Protein AF-A0A7C3WGI3-F1 (afdb_monomer_lite)

Foldseek 3Di:
DVVVVVVVVVVVVVVPPDQAQKDDPPDDSVRSVVQLVVQLVVQCVVDVDPPDCPSSVVSSQVSSVVVVIDGNDDD

Sequence (75 aa):
MIRTVLLIACLGLLGACASPPYGKPGTSKQEAAADYQDCYSKASLDHYTPGNNTEVDAGTADCMKQRGYSSTMRF

Secondary structure (DSSP, 8-state):
-HHHHHHHHHHHHGGGS---SEE-TT--HHHHHHHHHHHHHHHHHHT--TT--HHHHHHHHHHHHHTT-EES---

pLDDT: mean 75.55, std 14.94, range [44.31, 92.69]

Structure (mmCIF, N/CA/C/O backbone):
data_AF-A0A7C3WGI3-F1
#
_entry.id   AF-A0A7C3WGI3-F1
#
loop_
_atom_site.group_PDB
_atom_site.id
_atom_site.type_symbol
_atom_site.label_atom_id
_atom_site.label_alt_id
_atom_site.label_comp_id
_atom_site.label_asym_id
_atom_site.label_entity_id
_atom_site.label_seq_id
_atom_site.pdbx_PDB_ins_code
_atom_site.Cartn_x
_atom_site.Cartn_y
_atom_site.Cartn_z
_atom_site.occupancy
_atom_site.B_iso_or_equiv
_atom_site.auth_seq_id
_atom_site.auth_comp_id
_atom_site.auth_asym_id
_atom_site.auth_atom_id
_atom_site.pdbx_PDB_model_num
ATOM 1 N N . MET A 1 1 ? 6.336 29.261 24.263 1.00 52.59 1 MET A N 1
ATOM 2 C CA . MET A 1 1 ? 4.992 28.737 23.922 1.00 52.59 1 MET A CA 1
ATOM 3 C C . MET A 1 1 ? 4.784 28.559 22.414 1.00 52.59 1 MET A C 1
ATOM 5 O O . MET A 1 1 ? 4.295 27.513 22.025 1.00 52.59 1 MET A O 1
ATOM 9 N N . ILE A 1 2 ? 5.229 29.486 21.551 1.00 60.41 2 ILE A N 1
ATOM 10 C CA . ILE A 1 2 ? 5.138 29.353 20.073 1.00 60.41 2 ILE A CA 1
ATOM 11 C C . ILE A 1 2 ? 5.832 28.090 19.518 1.00 60.41 2 ILE A C 1
ATOM 13 O O . ILE A 1 2 ? 5.291 27.413 18.648 1.00 60.41 2 ILE A O 1
ATOM 17 N N . ARG A 1 3 ? 7.004 27.725 20.059 1.00 59.88 3 ARG A N 1
ATOM 18 C CA . ARG A 1 3 ? 7.765 26.531 19.637 1.00 59.88 3 ARG A CA 1
ATOM 19 C C . ARG A 1 3 ? 7.003 25.213 19.818 1.00 59.88 3 ARG A C 1
ATOM 21 O O . ARG A 1 3 ? 7.127 24.327 18.983 1.00 59.88 3 ARG A O 1
ATOM 28 N N . THR A 1 4 ? 6.212 25.087 20.882 1.00 62.00 4 THR A N 1
ATOM 29 C CA . THR A 1 4 ? 5.457 23.862 21.178 1.00 62.00 4 THR A CA 1
ATOM 30 C C . THR A 1 4 ? 4.244 23.706 20.260 1.00 62.00 4 THR A C 1
ATOM 32 O O . THR A 1 4 ? 3.921 22.594 19.861 1.00 62.00 4 THR A O 1
ATOM 35 N N . VAL A 1 5 ? 3.623 24.817 19.853 1.00 62.66 5 VAL A N 1
ATOM 36 C CA . VAL A 1 5 ? 2.498 24.823 18.900 1.00 62.66 5 VAL A CA 1
ATOM 37 C C . VAL A 1 5 ? 2.957 24.426 17.490 1.00 62.66 5 VAL A C 1
ATOM 39 O O . VAL A 1 5 ? 2.278 23.651 16.824 1.00 62.66 5 VAL A O 1
ATOM 42 N N . LEU A 1 6 ? 4.143 24.878 17.063 1.00 59.94 6 LEU A N 1
ATOM 43 C CA . LEU A 1 6 ? 4.751 24.492 15.780 1.00 59.94 6 LEU A CA 1
ATOM 44 C C . LEU A 1 6 ? 5.047 22.987 15.685 1.00 59.94 6 LEU A C 1
ATOM 46 O O . LEU A 1 6 ? 4.818 22.384 14.641 1.00 59.94 6 LEU A O 1
ATOM 50 N N . LEU A 1 7 ? 5.507 22.368 16.777 1.00 60.53 7 LEU A N 1
ATOM 51 C CA . LEU A 1 7 ? 5.773 20.927 16.815 1.00 60.53 7 LEU A CA 1
ATOM 52 C C . LEU A 1 7 ? 4.488 20.101 16.662 1.00 60.53 7 LEU A C 1
ATOM 54 O O . LEU A 1 7 ? 4.467 19.149 15.887 1.00 60.53 7 LEU A O 1
ATOM 58 N N . ILE A 1 8 ? 3.404 20.499 17.335 1.00 61.22 8 ILE A N 1
ATOM 59 C CA . ILE A 1 8 ? 2.102 19.815 17.252 1.00 61.22 8 ILE A CA 1
ATOM 60 C C . ILE A 1 8 ? 1.477 19.990 15.856 1.00 61.22 8 ILE A C 1
ATOM 62 O O . ILE A 1 8 ? 0.903 19.046 15.316 1.00 61.22 8 ILE A O 1
ATOM 66 N N . ALA A 1 9 ? 1.646 21.160 15.233 1.00 59.16 9 ALA A N 1
ATOM 67 C CA . ALA A 1 9 ? 1.197 21.401 13.862 1.00 59.16 9 ALA A CA 1
ATOM 68 C C . ALA A 1 9 ? 1.960 20.539 12.835 1.00 59.16 9 ALA A C 1
ATOM 70 O O . ALA A 1 9 ? 1.335 19.955 11.950 1.00 59.16 9 ALA A O 1
ATOM 71 N N . CYS A 1 10 ? 3.282 20.380 12.981 1.00 56.28 10 CYS A N 1
ATOM 72 C CA . CYS A 1 10 ? 4.077 19.495 12.117 1.00 56.28 10 CYS A CA 1
ATOM 73 C C . CYS A 1 10 ? 3.681 18.015 12.246 1.00 56.28 10 CYS A C 1
ATOM 75 O O . CYS A 1 10 ? 3.667 17.299 11.248 1.00 56.28 10 CYS A O 1
ATOM 77 N N . LEU A 1 11 ? 3.315 17.559 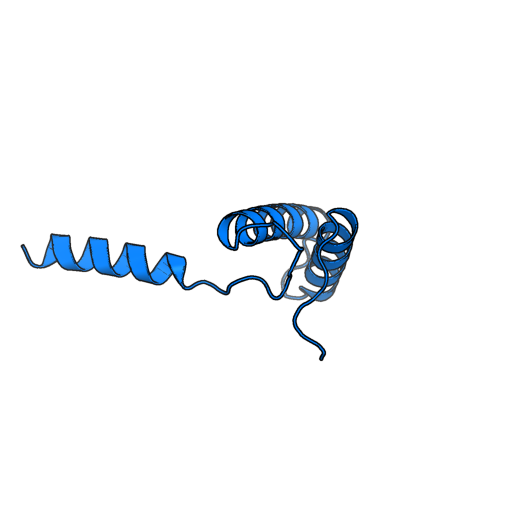13.448 1.00 55.53 11 LEU A N 1
ATOM 78 C CA . LEU A 1 11 ? 2.824 16.193 13.670 1.00 55.53 11 LEU A CA 1
ATOM 79 C C . LEU A 1 11 ? 1.471 15.936 12.980 1.00 55.53 11 LEU A C 1
ATOM 81 O O . LEU A 1 11 ? 1.248 14.839 12.476 1.00 55.53 11 LEU A O 1
ATOM 85 N N . GLY A 1 12 ? 0.595 16.943 12.894 1.00 52.16 12 GLY A N 1
ATOM 86 C CA . GLY A 1 12 ? -0.685 16.836 12.181 1.00 52.16 12 GLY A CA 1
ATOM 87 C C . GLY A 1 12 ? -0.549 16.787 10.652 1.00 52.16 12 GLY A C 1
ATOM 88 O O . GLY A 1 12 ? -1.334 16.115 9.986 1.00 52.16 12 GLY A O 1
ATOM 89 N N . LEU A 1 13 ? 0.470 17.447 10.093 1.00 50.81 13 LEU A N 1
ATOM 90 C CA . LEU A 1 13 ? 0.738 17.483 8.647 1.00 50.81 13 LEU A CA 1
ATOM 91 C C . LEU A 1 13 ? 1.306 16.165 8.095 1.00 50.81 13 LEU A C 1
ATOM 93 O O . LEU A 1 13 ? 1.096 15.861 6.925 1.00 50.81 13 LEU A O 1
ATOM 97 N N . LEU A 1 14 ? 1.955 15.349 8.932 1.00 50.75 14 LEU A N 1
ATOM 98 C CA . LEU A 1 14 ? 2.444 14.018 8.544 1.00 50.75 14 LEU A CA 1
ATOM 99 C C . LEU A 1 14 ? 1.319 12.969 8.454 1.00 50.75 14 LEU A C 1
ATOM 101 O O . LEU A 1 14 ? 1.473 11.96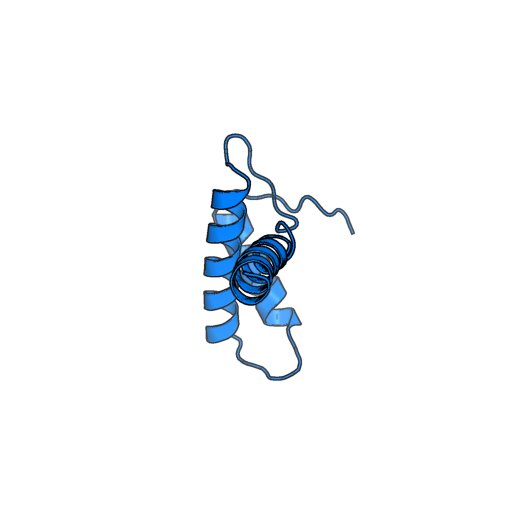3 7.769 1.00 50.75 14 LEU A O 1
ATOM 105 N N . GLY A 1 15 ? 0.172 13.211 9.102 1.00 46.75 15 GLY A N 1
ATOM 106 C CA . GLY A 1 15 ? -1.011 12.342 9.023 1.00 46.75 15 GLY A CA 1
ATOM 107 C C . GLY A 1 15 ? -1.885 12.572 7.783 1.00 46.75 15 GLY A C 1
ATOM 108 O O . GLY A 1 15 ? -2.814 11.806 7.542 1.00 46.75 15 GLY A O 1
ATOM 109 N N . ALA A 1 16 ? -1.597 13.618 6.999 1.00 44.94 16 ALA A N 1
ATOM 110 C CA . ALA A 1 16 ? -2.277 13.926 5.740 1.00 44.94 16 ALA A CA 1
ATOM 111 C C . ALA A 1 16 ? -1.578 13.317 4.508 1.00 44.94 16 ALA A C 1
ATOM 113 O O . ALA A 1 16 ? -2.007 13.556 3.378 1.00 44.94 16 ALA A O 1
ATOM 114 N N . CYS A 1 17 ? -0.523 12.518 4.707 1.00 50.72 17 CYS A N 1
ATOM 115 C CA . CYS A 1 17 ? 0.077 11.712 3.650 1.00 50.72 17 CYS A CA 1
ATOM 116 C C . CYS A 1 17 ? -0.935 10.659 3.177 1.00 50.72 17 CYS A C 1
ATOM 118 O O . CYS A 1 17 ? -1.114 9.632 3.819 1.00 50.72 17 CYS A O 1
ATOM 120 N N . ALA A 1 18 ? -1.628 10.997 2.086 1.00 56.16 18 ALA A N 1
ATOM 121 C CA . ALA A 1 18 ? -2.382 10.144 1.172 1.00 56.16 18 ALA A CA 1
ATOM 122 C C . ALA A 1 18 ? -3.019 8.898 1.811 1.00 56.16 18 ALA A C 1
ATOM 124 O O . ALA A 1 18 ? -2.387 7.852 1.937 1.00 56.16 18 ALA A O 1
ATOM 125 N N . SER A 1 19 ? -4.316 8.976 2.135 1.00 58.81 19 SER A N 1
ATOM 126 C CA . SER A 1 19 ? -5.095 7.742 2.297 1.00 58.81 19 SER A CA 1
ATOM 127 C C . SER A 1 19 ? -4.861 6.865 1.060 1.00 58.81 19 SER A C 1
ATOM 129 O O . SER A 1 19 ? -5.041 7.373 -0.053 1.00 58.81 19 SER A O 1
ATOM 131 N N . PRO A 1 20 ? -4.446 5.596 1.224 1.00 64.62 20 PRO A N 1
ATOM 132 C CA . PRO A 1 20 ? -4.177 4.737 0.086 1.00 64.62 20 PRO A CA 1
ATOM 133 C C . PRO A 1 20 ? -5.431 4.650 -0.785 1.00 64.62 20 PRO A C 1
ATOM 135 O O . PRO A 1 20 ? -6.539 4.601 -0.235 1.00 64.62 20 PRO A O 1
ATOM 138 N N . PRO A 1 21 ? -5.305 4.588 -2.118 1.00 75.50 21 PRO A N 1
ATOM 139 C CA . PRO A 1 21 ? -6.441 4.395 -3.012 1.00 75.50 21 PRO A CA 1
ATOM 140 C C . PRO A 1 21 ? -6.932 2.944 -2.977 1.00 75.50 21 PRO A C 1
ATOM 142 O O . PRO A 1 21 ? -7.143 2.326 -4.013 1.00 75.50 21 PRO A O 1
ATOM 145 N N . TYR A 1 22 ? -7.101 2.388 -1.780 1.00 80.06 22 TYR A N 1
ATOM 146 C CA . TYR A 1 22 ? -7.491 1.013 -1.531 1.00 80.06 22 TYR A CA 1
ATOM 147 C C . TYR A 1 22 ? -8.593 0.967 -0.476 1.00 80.06 22 TYR A C 1
ATOM 149 O O . TYR A 1 22 ? -8.561 1.686 0.523 1.00 80.06 22 TYR A O 1
ATOM 157 N N . GLY A 1 23 ? -9.581 0.104 -0.697 1.00 82.50 23 GLY A N 1
ATOM 158 C CA . GLY A 1 23 ? -10.701 -0.111 0.212 1.00 82.50 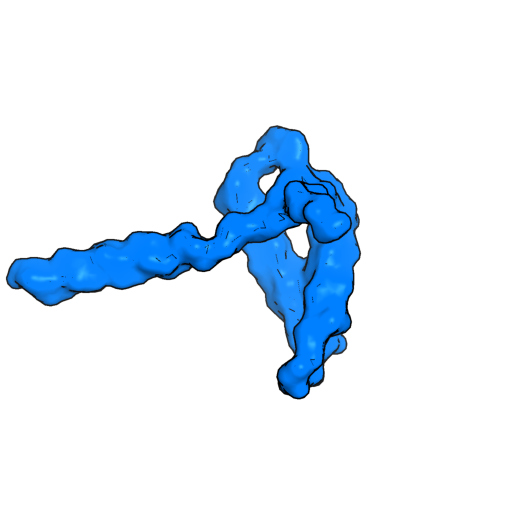23 GLY A CA 1
ATOM 159 C C . GLY A 1 23 ? -11.037 -1.590 0.357 1.00 82.50 23 GLY A C 1
ATOM 160 O O . GLY A 1 23 ? -10.986 -2.347 -0.617 1.00 82.50 23 GLY A O 1
ATOM 161 N N . LYS A 1 24 ? -11.391 -1.982 1.583 1.00 85.56 24 LYS A N 1
ATOM 162 C CA . LYS A 1 24 ? -11.860 -3.319 1.959 1.00 85.56 24 LYS A CA 1
ATOM 163 C C . LYS A 1 24 ? -13.032 -3.183 2.945 1.00 85.56 24 LYS A C 1
ATOM 165 O O . LYS A 1 24 ? -12.938 -2.372 3.869 1.00 85.56 24 LYS A O 1
ATOM 170 N N . PRO A 1 25 ? -14.147 -3.918 2.765 1.00 84.00 25 PRO A N 1
ATOM 171 C CA . PRO A 1 25 ? -15.279 -3.857 3.687 1.00 84.00 25 PRO A CA 1
ATOM 172 C C . PRO A 1 25 ? -14.870 -4.258 5.107 1.00 84.00 25 PRO A C 1
ATOM 174 O O . PRO A 1 25 ? -14.189 -5.262 5.292 1.00 84.00 25 PRO A O 1
ATOM 177 N N . GLY A 1 26 ? -15.310 -3.491 6.106 1.00 84.69 26 GLY A N 1
ATOM 178 C CA . GLY A 1 26 ? -15.031 -3.779 7.517 1.00 84.69 26 GLY A CA 1
ATOM 179 C C . GLY A 1 26 ? -13.641 -3.362 8.008 1.00 84.69 26 GLY A C 1
ATOM 180 O O . GLY A 1 26 ? -13.366 -3.519 9.192 1.00 84.69 26 GLY A O 1
ATOM 181 N N . THR A 1 27 ? -12.794 -2.793 7.147 1.00 85.06 27 THR A N 1
ATOM 182 C CA . THR A 1 27 ? -11.442 -2.357 7.512 1.00 85.06 27 THR A CA 1
ATOM 183 C C . THR A 1 27 ? -11.376 -0.848 7.745 1.00 85.06 27 THR A C 1
ATOM 185 O O . THR A 1 27 ? -11.942 -0.054 6.987 1.00 85.06 27 THR A O 1
ATOM 188 N N . SER A 1 28 ? -10.682 -0.436 8.809 1.00 85.12 28 SER A N 1
ATOM 189 C CA . SER A 1 28 ? -10.486 0.983 9.118 1.00 85.12 28 SER A CA 1
ATOM 190 C C . SER A 1 28 ? -9.498 1.648 8.150 1.00 85.12 28 SER A C 1
ATOM 192 O O . SER A 1 28 ? -8.627 1.000 7.573 1.00 85.12 28 SER A O 1
ATOM 194 N N . LYS A 1 29 ? -9.582 2.977 8.000 1.00 79.19 29 LYS A N 1
ATOM 195 C CA . LYS A 1 29 ? -8.631 3.733 7.163 1.00 79.19 29 LYS A CA 1
ATOM 196 C C . LYS A 1 29 ? -7.187 3.645 7.674 1.00 79.19 29 LYS A C 1
ATOM 198 O O . LYS A 1 29 ? -6.268 3.666 6.866 1.00 79.19 29 LYS A O 1
ATOM 203 N N . GLN A 1 30 ? -6.988 3.554 8.992 1.00 82.31 30 GLN A N 1
ATOM 204 C CA . GLN A 1 30 ? -5.653 3.393 9.578 1.00 82.31 30 GLN A CA 1
ATOM 205 C C . GLN A 1 30 ? -5.062 2.018 9.276 1.00 82.31 30 GLN A C 1
ATOM 207 O O . GLN A 1 30 ? -3.890 1.927 8.930 1.00 82.31 30 GLN A O 1
ATOM 212 N N . GLU A 1 31 ? -5.872 0.966 9.361 1.00 85.75 31 GLU A N 1
ATOM 213 C CA . GLU A 1 31 ? -5.449 -0.394 9.022 1.00 85.75 31 GLU A CA 1
ATOM 214 C C . GLU A 1 31 ? -5.111 -0.512 7.530 1.00 85.75 31 GLU A C 1
ATOM 216 O O . GLU A 1 31 ? -4.042 -1.004 7.187 1.00 85.75 31 GLU A O 1
ATOM 221 N N . ALA A 1 32 ? -5.931 0.076 6.652 1.00 85.75 32 ALA A N 1
ATOM 222 C CA . ALA A 1 32 ? -5.634 0.154 5.222 1.00 85.75 32 ALA A CA 1
ATOM 223 C C . ALA A 1 32 ? -4.320 0.901 4.921 1.00 85.75 32 ALA A C 1
ATOM 225 O O . ALA A 1 32 ? -3.567 0.497 4.037 1.00 85.75 32 ALA A O 1
ATOM 226 N N . ALA A 1 33 ? -4.031 1.983 5.654 1.00 84.75 33 ALA A N 1
ATOM 227 C CA . ALA A 1 33 ? -2.779 2.728 5.523 1.00 84.75 33 ALA A CA 1
ATOM 228 C C . ALA A 1 33 ? -1.565 1.928 6.010 1.00 84.75 33 ALA A C 1
ATOM 230 O O . ALA A 1 33 ? -0.529 1.934 5.347 1.00 84.75 33 ALA A O 1
ATOM 231 N N . ALA A 1 34 ? -1.697 1.212 7.128 1.00 88.44 34 ALA A N 1
ATOM 232 C CA . ALA A 1 34 ? -0.645 0.343 7.641 1.00 88.44 34 ALA A CA 1
ATOM 233 C C . ALA A 1 34 ? -0.343 -0.814 6.673 1.00 88.44 34 ALA A C 1
ATOM 235 O O . ALA A 1 34 ? 0.821 -1.061 6.362 1.00 88.44 34 ALA A O 1
ATOM 236 N N . ASP A 1 35 ? -1.381 -1.463 6.139 1.00 89.62 35 ASP A N 1
ATOM 237 C CA . ASP A 1 35 ? -1.238 -2.537 5.152 1.00 89.62 35 ASP A CA 1
ATOM 238 C C . ASP A 1 35 ? -0.582 -2.046 3.858 1.00 89.62 35 ASP A C 1
ATOM 240 O O . ASP A 1 35 ? 0.304 -2.711 3.319 1.00 89.62 35 ASP A O 1
ATOM 244 N N . TYR A 1 36 ? -0.971 -0.861 3.381 1.00 88.62 36 TYR A N 1
ATOM 245 C CA . TYR A 1 36 ? -0.349 -0.243 2.213 1.00 88.62 36 TYR A CA 1
ATOM 246 C C . TYR A 1 36 ? 1.137 0.040 2.443 1.00 88.62 36 TYR A C 1
ATOM 248 O O . TYR A 1 36 ? 1.957 -0.303 1.595 1.00 88.62 36 TYR A O 1
ATOM 256 N N . GLN A 1 37 ? 1.494 0.628 3.589 1.00 89.00 37 GLN A N 1
ATOM 257 C CA . GLN A 1 37 ? 2.883 0.931 3.936 1.00 89.00 37 GLN A CA 1
ATOM 258 C C . GLN A 1 37 ? 3.744 -0.341 3.966 1.00 89.00 37 GLN A C 1
ATOM 260 O O . GLN A 1 37 ? 4.879 -0.330 3.486 1.00 89.00 37 GLN A O 1
ATOM 265 N N . ASP A 1 38 ? 3.205 -1.435 4.506 1.00 90.75 38 ASP A N 1
ATOM 266 C CA . ASP A 1 38 ? 3.881 -2.732 4.573 1.00 90.75 38 ASP A CA 1
ATOM 267 C C . ASP A 1 38 ? 4.092 -3.326 3.170 1.00 90.75 38 ASP A C 1
ATOM 269 O O . ASP A 1 38 ? 5.215 -3.670 2.792 1.00 90.75 38 ASP A O 1
ATOM 273 N N . CYS A 1 39 ? 3.039 -3.347 2.346 1.00 90.38 39 CYS A N 1
ATOM 274 C CA . CYS A 1 39 ? 3.115 -3.798 0.955 1.00 90.38 39 CYS A CA 1
ATOM 275 C C . CYS A 1 39 ? 4.088 -2.951 0.114 1.00 90.38 39 CYS A C 1
ATOM 277 O O . CYS A 1 39 ? 4.888 -3.511 -0.635 1.00 90.38 39 CYS A O 1
ATOM 279 N N . TYR A 1 40 ? 4.064 -1.625 0.271 1.00 88.94 40 TYR A N 1
ATOM 280 C CA . TYR A 1 40 ? 4.965 -0.707 -0.425 1.00 88.94 40 TYR A CA 1
ATOM 281 C C . TYR A 1 40 ? 6.421 -0.899 -0.003 1.00 88.94 40 TYR A C 1
ATOM 283 O O . TYR A 1 40 ? 7.314 -0.937 -0.849 1.00 88.94 40 TYR A O 1
ATOM 291 N N . SER A 1 41 ? 6.673 -1.063 1.298 1.00 88.25 41 SER A N 1
ATOM 292 C CA . SER A 1 41 ? 8.024 -1.299 1.820 1.00 88.25 41 SER A CA 1
ATOM 293 C C . SER A 1 41 ? 8.598 -2.607 1.287 1.00 88.25 41 SER A C 1
ATOM 295 O O . SER A 1 41 ? 9.752 -2.641 0.865 1.00 88.25 41 SER A O 1
ATOM 297 N N . LYS A 1 42 ? 7.783 -3.665 1.233 1.00 88.56 42 LYS A N 1
ATOM 298 C CA . LYS A 1 42 ? 8.179 -4.937 0.627 1.00 88.56 42 LYS A CA 1
ATOM 299 C C . LYS A 1 42 ? 8.489 -4.781 -0.864 1.00 88.56 42 LYS A C 1
ATOM 301 O O . LYS A 1 42 ? 9.579 -5.140 -1.293 1.00 88.56 42 LYS A O 1
ATOM 306 N N . ALA A 1 43 ? 7.577 -4.191 -1.635 1.00 87.00 43 ALA A N 1
ATOM 307 C CA . ALA A 1 43 ? 7.773 -4.010 -3.072 1.00 87.00 43 ALA A CA 1
ATOM 308 C C . ALA A 1 43 ? 8.990 -3.121 -3.388 1.00 87.00 43 ALA A C 1
ATOM 310 O O . ALA A 1 43 ? 9.712 -3.378 -4.346 1.00 87.00 43 ALA A O 1
ATOM 311 N N . SER A 1 44 ? 9.268 -2.122 -2.546 1.00 85.69 44 SER A N 1
ATOM 312 C CA . SER A 1 44 ? 10.447 -1.253 -2.665 1.00 85.69 44 SER A CA 1
ATOM 313 C C . SER A 1 44 ? 11.764 -1.990 -2.412 1.00 85.69 44 SER A C 1
ATOM 315 O O . SER A 1 44 ? 12.782 -1.629 -2.998 1.00 85.69 44 SER A O 1
ATOM 317 N N . LEU A 1 45 ? 11.761 -2.999 -1.534 1.00 86.12 45 LEU A N 1
ATOM 318 C CA . LEU A 1 45 ? 12.923 -3.860 -1.296 1.00 86.12 45 LEU A CA 1
ATOM 319 C C . LEU A 1 45 ? 13.132 -4.845 -2.451 1.00 86.12 45 LEU A C 1
ATOM 321 O O . LEU A 1 45 ? 14.269 -5.057 -2.865 1.00 86.12 45 LEU A O 1
ATOM 325 N N . ASP A 1 46 ? 12.042 -5.405 -2.977 1.00 84.38 46 ASP A N 1
ATOM 326 C CA . ASP A 1 46 ? 12.076 -6.392 -4.061 1.00 84.38 46 ASP A CA 1
ATOM 327 C C . ASP A 1 46 ? 12.455 -5.753 -5.415 1.00 84.38 46 ASP A C 1
ATOM 329 O O . ASP A 1 46 ? 13.159 -6.367 -6.216 1.00 84.38 46 ASP A O 1
ATOM 333 N N . HIS A 1 47 ? 12.042 -4.501 -5.651 1.00 78.94 47 HIS A N 1
ATOM 334 C CA . HIS A 1 47 ? 12.196 -3.777 -6.919 1.00 78.94 47 HIS A CA 1
ATOM 335 C C . HIS A 1 47 ? 12.979 -2.467 -6.778 1.00 78.94 47 HIS A C 1
ATOM 337 O O . HIS A 1 47 ? 12.616 -1.463 -7.391 1.00 78.94 47 HIS A O 1
ATOM 343 N N . TYR A 1 48 ? 14.045 -2.441 -5.968 1.00 71.19 48 TYR A N 1
ATOM 344 C CA . TYR A 1 48 ? 14.847 -1.229 -5.760 1.00 71.19 48 TYR A CA 1
ATOM 345 C C . TYR A 1 48 ? 15.478 -0.724 -7.073 1.00 71.19 48 TYR A C 1
ATOM 347 O O . TYR A 1 48 ? 16.606 -1.065 -7.429 1.00 71.19 48 TYR A O 1
ATOM 355 N N . THR A 1 49 ? 14.741 0.131 -7.781 1.00 67.31 49 THR A N 1
ATOM 356 C CA . THR A 1 49 ? 15.161 0.780 -9.020 1.00 67.31 49 THR A CA 1
ATOM 357 C C . THR A 1 49 ? 14.984 2.287 -8.856 1.00 67.31 49 THR A C 1
ATOM 359 O O . THR A 1 49 ? 13.863 2.797 -8.927 1.00 67.31 49 THR A O 1
ATOM 362 N N . PRO A 1 50 ? 16.076 3.039 -8.630 1.00 65.88 50 PRO A N 1
ATOM 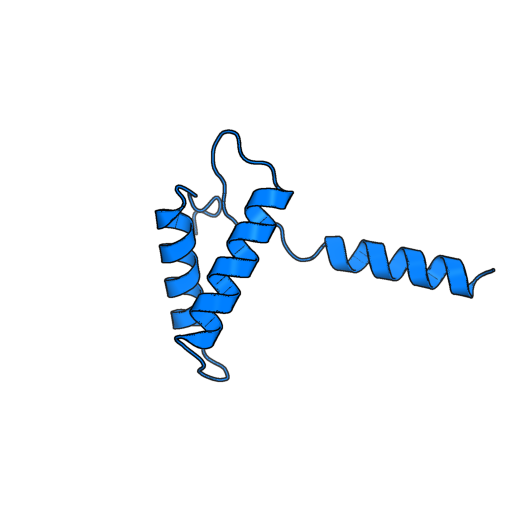363 C CA . PRO A 1 50 ? 16.005 4.487 -8.496 1.00 65.88 50 PRO A CA 1
ATOM 364 C C . PRO A 1 50 ? 15.337 5.132 -9.719 1.00 65.88 50 PRO A C 1
ATOM 366 O O . PRO A 1 50 ? 15.785 4.950 -10.849 1.00 65.88 50 PRO A O 1
ATOM 369 N N . GLY A 1 51 ? 14.272 5.906 -9.492 1.00 68.06 51 GLY A N 1
ATOM 370 C CA . GLY A 1 51 ? 13.584 6.675 -10.535 1.00 68.06 51 GLY A CA 1
ATOM 371 C C . GLY A 1 51 ? 12.520 5.918 -11.337 1.00 68.06 51 GLY A C 1
ATOM 372 O O . GLY A 1 51 ? 11.851 6.548 -12.154 1.00 68.06 51 GLY A O 1
ATOM 373 N N . ASN A 1 52 ? 12.314 4.619 -11.097 1.00 72.81 52 ASN A N 1
ATOM 374 C CA . ASN A 1 52 ? 11.222 3.856 -11.701 1.00 72.81 52 ASN A CA 1
ATOM 375 C C . ASN A 1 52 ? 10.419 3.116 -10.625 1.00 72.81 52 ASN A C 1
ATOM 377 O O . ASN A 1 52 ? 10.802 2.040 -10.180 1.00 72.81 52 ASN A O 1
ATOM 381 N N . ASN A 1 53 ? 9.274 3.689 -10.250 1.00 79.94 53 ASN A N 1
ATOM 382 C CA . ASN A 1 53 ? 8.385 3.107 -9.245 1.00 79.94 53 ASN A CA 1
ATOM 383 C C . ASN A 1 53 ? 7.344 2.156 -9.846 1.00 79.94 53 ASN A C 1
ATOM 385 O O . ASN A 1 53 ? 6.568 1.584 -9.098 1.00 79.94 53 ASN A O 1
ATOM 389 N N . THR A 1 54 ? 7.320 1.946 -11.167 1.00 84.94 54 THR A N 1
ATOM 390 C CA . THR A 1 54 ? 6.262 1.157 -11.828 1.00 84.94 54 THR A CA 1
ATOM 391 C C . THR A 1 54 ? 6.169 -0.261 -11.263 1.00 84.94 54 THR A C 1
ATOM 393 O O . THR A 1 54 ? 5.080 -0.781 -11.035 1.00 84.94 54 THR A O 1
ATOM 396 N N . GLU A 1 55 ? 7.318 -0.885 -11.010 1.00 84.50 55 GLU A N 1
ATOM 397 C CA . GLU A 1 55 ? 7.387 -2.239 -10.459 1.00 84.50 55 GLU A CA 1
ATOM 398 C C . GLU A 1 55 ? 7.044 -2.269 -8.964 1.00 84.50 55 GLU A C 1
ATOM 400 O O . GLU A 1 55 ? 6.358 -3.180 -8.504 1.00 84.50 55 GLU A O 1
ATOM 405 N N . VAL A 1 56 ? 7.444 -1.231 -8.222 1.00 85.94 56 VAL A N 1
ATOM 406 C CA . VAL A 1 56 ? 7.070 -1.045 -6.814 1.00 85.94 56 VAL A CA 1
ATOM 407 C C . VAL A 1 56 ? 5.556 -0.866 -6.687 1.00 85.94 56 VAL A C 1
ATOM 409 O O . VAL A 1 56 ? 4.925 -1.502 -5.844 1.00 85.94 56 VAL A O 1
ATOM 412 N N . ASP A 1 57 ? 4.951 -0.058 -7.555 1.00 85.38 57 ASP A N 1
ATOM 413 C CA . ASP A 1 57 ? 3.514 0.199 -7.589 1.00 85.38 57 ASP A CA 1
ATOM 414 C C . ASP A 1 57 ? 2.739 -1.073 -7.959 1.00 85.38 57 ASP A C 1
ATOM 416 O O . ASP A 1 57 ? 1.760 -1.415 -7.290 1.00 85.38 57 ASP A O 1
ATOM 420 N N . ALA A 1 58 ? 3.205 -1.822 -8.965 1.00 87.44 58 ALA A N 1
ATOM 421 C CA . ALA A 1 58 ? 2.616 -3.101 -9.360 1.00 87.44 58 ALA A CA 1
ATOM 422 C C . ALA A 1 58 ? 2.699 -4.144 -8.231 1.00 87.44 58 ALA A C 1
ATOM 424 O O . ALA A 1 58 ? 1.686 -4.749 -7.873 1.00 87.44 58 ALA A O 1
ATOM 425 N N . GLY A 1 59 ? 3.871 -4.298 -7.606 1.00 88.31 59 GLY A N 1
ATOM 426 C CA . GLY A 1 59 ? 4.065 -5.209 -6.476 1.00 88.31 59 GLY A CA 1
ATOM 427 C C . GLY A 1 59 ? 3.225 -4.821 -5.256 1.00 88.31 59 GLY A C 1
ATOM 428 O O . GLY A 1 59 ? 2.643 -5.682 -4.588 1.00 88.31 59 GLY A O 1
ATOM 429 N N . THR A 1 60 ? 3.083 -3.519 -5.000 1.00 89.44 60 THR A N 1
ATOM 430 C CA . THR A 1 60 ? 2.212 -2.996 -3.939 1.00 89.44 60 THR A CA 1
ATOM 431 C C . THR A 1 60 ? 0.748 -3.325 -4.225 1.00 89.44 60 THR A C 1
ATOM 433 O O . THR A 1 60 ? 0.044 -3.812 -3.337 1.00 89.44 60 THR A O 1
ATOM 436 N N . ALA A 1 61 ? 0.286 -3.112 -5.460 1.00 88.81 61 ALA A N 1
ATOM 437 C CA . ALA A 1 61 ? -1.086 -3.395 -5.869 1.00 88.81 61 ALA A CA 1
ATOM 438 C C . ALA A 1 61 ? -1.428 -4.889 -5.762 1.00 88.81 61 ALA A C 1
ATOM 440 O O . ALA A 1 61 ? -2.484 -5.242 -5.227 1.00 88.81 61 ALA A O 1
ATOM 441 N N . ASP A 1 62 ? -0.524 -5.770 -6.195 1.00 91.88 62 ASP A N 1
ATOM 442 C CA . ASP A 1 62 ? -0.701 -7.218 -6.079 1.00 91.88 62 ASP A CA 1
ATOM 443 C C . ASP A 1 62 ? -0.747 -7.672 -4.615 1.00 91.88 62 ASP A C 1
ATOM 445 O O . ASP A 1 62 ? -1.611 -8.471 -4.241 1.00 91.88 62 ASP A O 1
ATOM 449 N N . CYS A 1 63 ? 0.116 -7.120 -3.759 1.00 92.00 63 CYS A N 1
ATOM 450 C CA . CYS A 1 63 ? 0.100 -7.384 -2.319 1.00 92.00 63 CYS A CA 1
ATOM 451 C C . CYS A 1 63 ? -1.217 -6.933 -1.664 1.00 92.00 63 CYS A C 1
ATOM 453 O O . CYS A 1 63 ? -1.849 -7.702 -0.932 1.00 92.00 63 CYS A O 1
ATOM 455 N N . MET A 1 64 ? -1.687 -5.722 -1.972 1.00 92.00 64 MET A N 1
ATOM 456 C CA . MET A 1 64 ? -2.960 -5.203 -1.459 1.00 92.00 64 MET A CA 1
ATOM 457 C C . MET A 1 64 ? -4.146 -6.055 -1.928 1.00 92.00 64 MET A C 1
ATOM 459 O O . MET A 1 64 ? -5.033 -6.388 -1.134 1.00 92.00 64 MET A O 1
ATOM 463 N N . LYS A 1 65 ? -4.139 -6.495 -3.190 1.00 91.50 65 LYS A N 1
ATOM 464 C CA . LYS A 1 65 ? -5.154 -7.398 -3.745 1.00 91.50 65 LYS A CA 1
ATOM 465 C C . LYS A 1 65 ? -5.170 -8.753 -3.037 1.00 91.50 65 LYS A C 1
ATOM 467 O O . LYS A 1 65 ? -6.248 -9.250 -2.714 1.00 91.50 65 LYS A O 1
ATOM 472 N N . GLN A 1 66 ? -4.005 -9.330 -2.734 1.00 92.69 66 GLN A N 1
ATOM 473 C CA . GLN A 1 66 ? -3.898 -10.574 -1.955 1.00 92.69 66 GLN A CA 1
ATOM 474 C C . GLN A 1 66 ? -4.468 -10.426 -0.536 1.00 92.69 66 GLN A C 1
ATOM 476 O O . GLN A 1 66 ? -5.067 -11.364 -0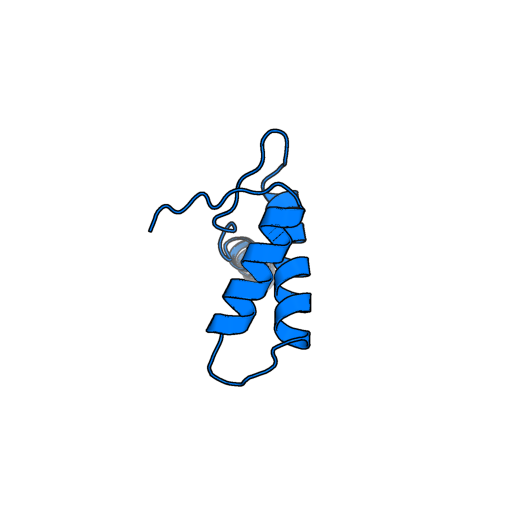.014 1.00 92.69 66 GLN A O 1
ATOM 481 N N . ARG A 1 67 ? -4.365 -9.234 0.067 1.00 90.56 67 ARG A N 1
ATOM 482 C CA . ARG A 1 67 ? -4.999 -8.906 1.361 1.00 90.56 67 ARG A CA 1
ATOM 483 C C . ARG A 1 67 ? -6.511 -8.650 1.269 1.00 90.56 67 ARG A C 1
ATOM 485 O O . ARG A 1 67 ? -7.165 -8.415 2.291 1.00 90.56 67 ARG A O 1
ATOM 492 N N . GLY A 1 68 ? -7.087 -8.729 0.070 1.00 91.12 68 GLY A N 1
ATOM 493 C CA . GLY A 1 68 ? -8.512 -8.532 -0.186 1.00 91.12 68 GLY A CA 1
ATOM 494 C C . GLY A 1 68 ? -8.918 -7.067 -0.328 1.00 91.12 68 GLY A C 1
ATOM 495 O O . GLY A 1 68 ? -10.103 -6.759 -0.204 1.00 91.12 68 GLY A O 1
ATOM 496 N N . TYR A 1 69 ? -7.964 -6.163 -0.561 1.00 90.75 69 TYR A N 1
ATOM 497 C CA . TYR A 1 69 ? -8.272 -4.781 -0.906 1.00 90.75 69 TYR A CA 1
ATOM 498 C C . TYR A 1 69 ? -8.578 -4.640 -2.395 1.00 90.75 69 TYR A C 1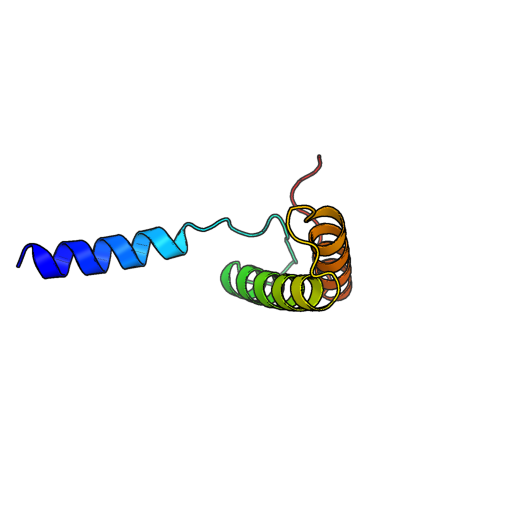
ATOM 500 O O . TYR A 1 69 ? -7.995 -5.303 -3.252 1.00 90.75 69 TYR A O 1
ATOM 508 N N . SER A 1 70 ? -9.480 -3.716 -2.699 1.00 87.12 70 SER A N 1
ATOM 509 C CA . SER A 1 70 ? -9.785 -3.263 -4.057 1.00 87.12 70 SER A CA 1
ATOM 510 C C . SER A 1 70 ? -9.307 -1.828 -4.246 1.00 87.12 70 SER A C 1
ATOM 512 O O . SER A 1 70 ? -9.452 -1.022 -3.327 1.00 87.12 70 SER A O 1
ATOM 514 N N . SER A 1 71 ? -8.750 -1.504 -5.420 1.00 79.88 71 SER A N 1
ATOM 515 C CA . SER A 1 71 ? -8.424 -0.113 -5.754 1.00 79.88 71 SER A CA 1
ATOM 516 C C . SER A 1 71 ? -9.706 0.719 -5.752 1.00 79.88 71 SER A C 1
ATOM 518 O O . SER A 1 71 ? -10.666 0.390 -6.452 1.00 79.88 71 SER A O 1
ATOM 520 N N . THR A 1 72 ? -9.735 1.789 -4.964 1.00 69.38 72 THR A N 1
ATOM 521 C CA . THR A 1 72 ? -10.831 2.765 -4.951 1.00 69.38 72 THR A CA 1
ATOM 522 C C . THR A 1 72 ? -10.667 3.836 -6.026 1.00 69.38 72 THR A C 1
ATOM 524 O O . THR A 1 72 ? -11.645 4.513 -6.343 1.00 69.38 72 THR A O 1
ATOM 527 N N . MET A 1 73 ? -9.488 3.953 -6.652 1.00 56.69 73 MET A N 1
ATOM 528 C CA . MET A 1 73 ? -9.331 4.704 -7.899 1.00 56.69 73 MET A CA 1
ATOM 529 C C . MET A 1 73 ? -9.606 3.790 -9.098 1.00 56.69 73 MET A C 1
ATOM 531 O O . MET A 1 73 ? -8.852 2.858 -9.384 1.00 56.69 73 MET A O 1
ATOM 535 N N . ARG A 1 74 ? -10.707 4.077 -9.802 1.00 45.84 74 ARG A N 1
ATOM 536 C CA . ARG A 1 74 ? -10.852 3.750 -11.223 1.00 45.84 74 ARG A CA 1
ATOM 537 C C . ARG A 1 74 ? -10.058 4.812 -11.984 1.00 45.84 74 ARG A C 1
ATOM 539 O O . ARG A 1 74 ? -10.467 5.970 -11.955 1.00 45.84 74 ARG A O 1
ATOM 546 N N . PHE A 1 75 ? -8.918 4.431 -12.555 1.00 44.31 75 PHE A N 1
ATOM 547 C CA . PHE A 1 75 ? -8.230 5.252 -13.553 1.00 44.31 75 PHE A CA 1
ATOM 548 C C . PHE A 1 75 ? -9.021 5.241 -14.862 1.00 44.31 75 PHE A C 1
ATOM 550 O O . PHE A 1 75 ? -9.598 4.171 -15.177 1.00 44.31 75 PHE A O 1
#

Organism: NCBI:txid270496

Radius of gyration: 15.41 Å; chains: 1; bounding box: 31×40×38 Å